Protein AF-A0A534JK16-F1 (afdb_monomer)

Solvent-accessible surface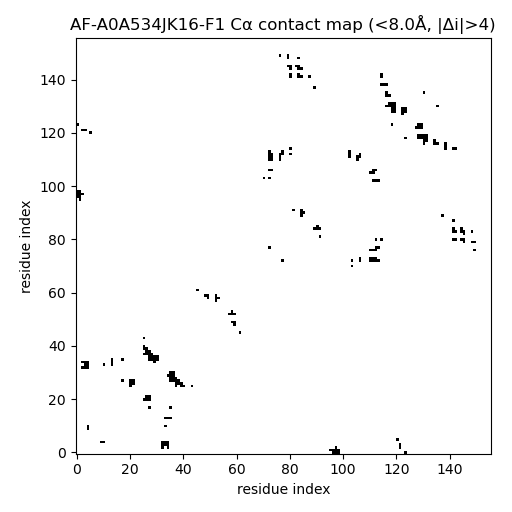 area (backbone atoms only — not comparable to full-atom values): 9661 Å² total; per-residue (Å²): 92,66,66,66,53,85,45,72,65,51,45,49,49,41,52,52,52,51,47,56,40,41,76,73,70,46,62,69,48,69,50,100,51,53,45,78,42,73,61,63,54,72,59,49,55,49,53,53,50,42,59,56,30,55,79,72,78,46,89,77,86,84,79,8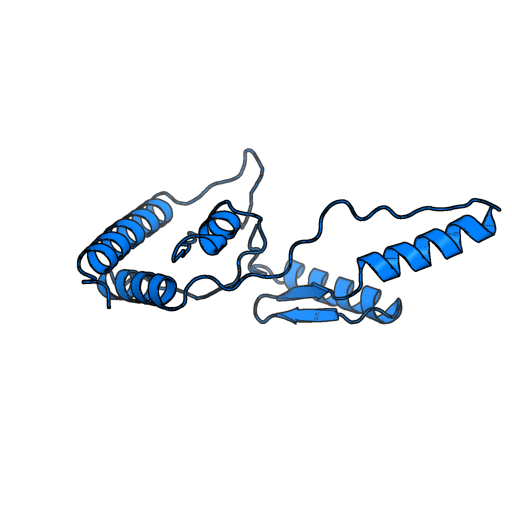9,85,80,85,80,80,92,74,88,61,32,68,63,49,46,44,42,44,52,49,25,26,52,78,71,70,49,90,84,81,91,78,81,76,69,41,93,54,70,59,64,64,45,47,77,80,41,92,25,63,86,87,84,62,71,40,54,93,68,43,66,101,46,96,77,43,42,58,52,68,69,45,52,51,49,46,52,51,27,50,53,45,19,49,55,56,59,63,69,51,74,82,129

Foldseek 3Di:
DDDQCPDPVLLVVLVVVQVVCVVLVFDWDADPSSDIDGDCVLVSVVVVVQVVQVVVVHDDDDDPPDDDDFDDAAVVLVVLLVVLCVVVVHDDDDDGDPDDDCQRVVSVPDRGDDDDFDWDVNDDPDPNTDGDPVRVVSSVSSVVSSVVVVVVDPDD

Nearest PDB structures (foldseek):
  8apz-assembly1_B  TM=7.480E-01  e=3.534E-04  Sinorhizobium meliloti
  8c46-assembly1_B  TM=7.538E-01  e=5.849E-04  Agrobacterium tumefaciens
  4pxe-assembly1_B  TM=7.302E-01  e=4.547E-04  Arabidopsis thaliana
  4pxc-assembly1_B  TM=7.324E-01  e=4.842E-04  Arabidopsis thaliana
  5thw-assembly2_D  TM=6.994E-01  e=7.524E-04  Burkholderia multivorans ATCC 17616

Radius of gyration: 20.27 Å; Cα contacts (8 Å, |Δi|>4): 135; chains: 1; bounding box: 48×37×53 Å

Secondary structure (DSSP, 8-state):
------SHHHHHHHHHHHHHHHHTT--EEE-TTSPEEESSHHHHHHHHHHHHHHTTT--------------PPPHHHHHHHHHHHHHTT---------S--HHHHHTTTS-------PBGGG--SSTT--B-HHHHHHHHHHHHHHHHHHHS----

Sequence (156 aa):
MTRLSYRAEHAEAARLTAGWMREAGAEVGVDRWGNLLLDGLCAEIGRAASAAAGRYGLEVEHHPWWSEPPLPLDPRVRGEVAEAARDLGWPMVTMPSWAGHDAKVLAGVAPTGMIFVPSVKGISHSPLEQTAWEDAARGAQVLCRALERLDAWKGG

Mean predicted aligned error: 7.03 Å

Structure (mmCIF, N/CA/C/O backbone):
data_AF-A0A534JK16-F1
#
_entry.id   AF-A0A534JK16-F1
#
loop_
_atom_site.group_PDB
_atom_site.id
_atom_site.type_symbol
_atom_site.label_atom_id
_atom_site.label_alt_id
_atom_site.label_comp_id
_atom_site.label_asym_id
_atom_site.label_entity_id
_atom_site.label_seq_id
_atom_site.pdbx_PDB_ins_code
_atom_site.Cartn_x
_atom_site.Cartn_y
_atom_site.Cartn_z
_atom_site.occupancy
_atom_site.B_iso_or_equiv
_ato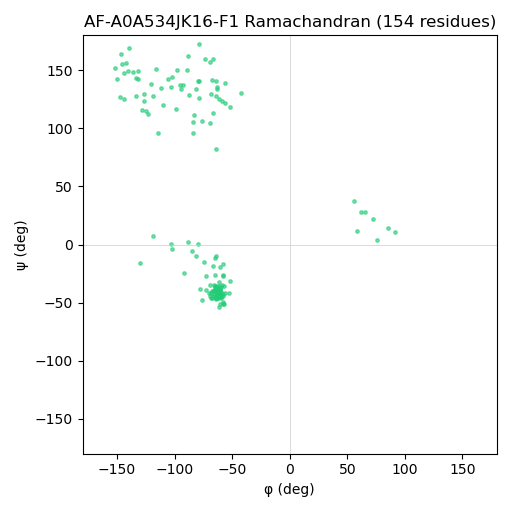m_site.auth_seq_id
_atom_site.auth_comp_id
_atom_site.auth_asym_id
_atom_site.auth_atom_id
_atom_site.pdbx_PDB_model_num
ATOM 1 N N . MET A 1 1 ? 6.316 0.177 -1.941 1.00 43.59 1 MET A N 1
ATOM 2 C CA . MET A 1 1 ? 6.416 1.501 -1.316 1.00 43.59 1 MET A CA 1
ATOM 3 C C . MET A 1 1 ? 5.327 2.361 -1.923 1.00 43.59 1 MET A C 1
ATOM 5 O O . MET A 1 1 ? 5.376 2.621 -3.117 1.00 43.59 1 MET A O 1
ATOM 9 N N . THR A 1 2 ? 4.315 2.742 -1.152 1.00 50.66 2 THR A N 1
ATOM 10 C CA . THR A 1 2 ? 3.245 3.615 -1.646 1.00 50.66 2 THR A CA 1
ATOM 11 C C . THR A 1 2 ? 3.722 5.058 -1.527 1.00 50.66 2 THR A C 1
ATOM 13 O O . THR A 1 2 ? 3.682 5.644 -0.448 1.00 50.66 2 THR A O 1
ATOM 16 N N . ARG A 1 3 ? 4.268 5.624 -2.609 1.00 54.56 3 ARG A N 1
ATOM 17 C CA . ARG A 1 3 ? 4.695 7.027 -2.615 1.00 54.56 3 ARG A CA 1
ATOM 18 C C . ARG A 1 3 ? 3.494 7.907 -2.922 1.00 54.56 3 ARG A C 1
ATOM 20 O O . ARG A 1 3 ? 3.060 8.015 -4.059 1.00 54.56 3 ARG A O 1
ATOM 27 N N . LEU A 1 4 ? 2.979 8.583 -1.904 1.00 54.41 4 LEU A N 1
ATOM 28 C CA . LEU A 1 4 ? 2.275 9.836 -2.142 1.00 54.41 4 LEU A CA 1
ATOM 29 C C . LEU A 1 4 ? 3.301 10.816 -2.720 1.00 54.41 4 LEU A C 1
ATOM 31 O O . LEU A 1 4 ? 4.377 10.988 -2.136 1.00 54.41 4 LEU A O 1
ATOM 35 N N . SER A 1 5 ? 3.000 11.447 -3.854 1.00 51.41 5 SER A N 1
ATOM 36 C CA . SER A 1 5 ? 3.794 12.569 -4.365 1.00 51.41 5 SER A CA 1
ATOM 37 C C . SER A 1 5 ? 3.701 13.742 -3.382 1.00 51.41 5 SER A C 1
ATOM 39 O O . SER A 1 5 ? 2.877 14.633 -3.527 1.00 51.41 5 SER A O 1
ATOM 41 N N . TYR A 1 6 ? 4.508 13.706 -2.320 1.00 52.72 6 TYR A N 1
ATOM 42 C CA . TYR A 1 6 ? 4.441 14.665 -1.211 1.00 52.72 6 TYR A CA 1
ATOM 43 C C . TYR A 1 6 ? 5.165 15.984 -1.505 1.00 52.72 6 TYR A C 1
ATOM 45 O O . TYR A 1 6 ? 5.082 16.920 -0.713 1.00 52.72 6 TYR A O 1
ATOM 53 N N . ARG A 1 7 ? 5.920 16.051 -2.607 1.00 59.75 7 ARG A N 1
ATOM 54 C CA . ARG A 1 7 ? 6.708 17.220 -2.999 1.00 59.75 7 ARG A CA 1
ATOM 55 C C . ARG A 1 7 ? 6.465 17.577 -4.463 1.00 59.75 7 ARG A C 1
ATOM 57 O O . ARG A 1 7 ? 6.223 16.681 -5.275 1.00 59.75 7 ARG A O 1
ATOM 64 N N . ALA A 1 8 ? 6.558 18.866 -4.788 1.00 71.31 8 ALA A N 1
ATOM 65 C CA . ALA A 1 8 ? 6.363 19.377 -6.145 1.00 71.31 8 ALA A CA 1
ATOM 66 C C . ALA A 1 8 ? 7.327 18.717 -7.144 1.00 71.31 8 ALA A C 1
ATOM 68 O O . ALA A 1 8 ? 6.928 18.374 -8.252 1.00 71.31 8 ALA A O 1
ATOM 69 N N . GLU A 1 9 ? 8.552 18.429 -6.708 1.00 76.19 9 GLU A N 1
ATOM 70 C CA . GLU A 1 9 ? 9.595 17.791 -7.507 1.00 76.19 9 GLU A CA 1
ATOM 71 C C . GLU A 1 9 ? 9.227 16.351 -7.896 1.00 76.19 9 GLU A C 1
ATOM 73 O O . GLU A 1 9 ? 9.538 15.912 -8.998 1.00 76.19 9 GLU A O 1
ATOM 78 N N . HIS A 1 10 ? 8.527 15.604 -7.032 1.00 71.50 10 HIS A N 1
ATOM 79 C CA . HIS A 1 10 ? 8.055 14.256 -7.377 1.00 71.50 10 HIS A CA 1
ATOM 80 C C . HIS A 1 10 ? 6.934 14.307 -8.417 1.00 71.50 10 HIS A C 1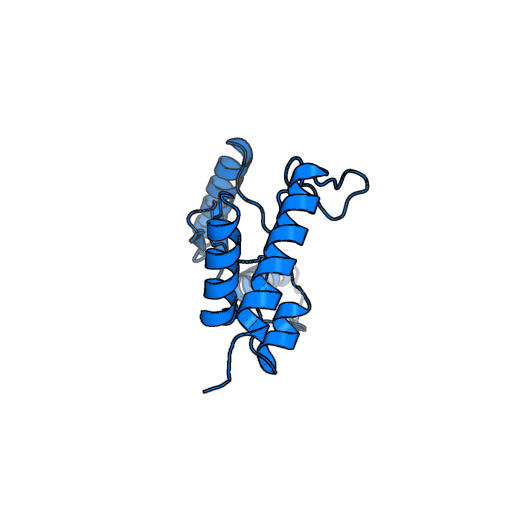
ATOM 82 O O . HIS A 1 10 ? 6.931 13.510 -9.353 1.00 71.50 10 HIS A O 1
ATOM 88 N N . ALA A 1 11 ? 6.005 15.256 -8.272 1.00 74.50 11 ALA A N 1
ATOM 89 C CA . ALA A 1 11 ? 4.936 15.458 -9.242 1.00 74.50 11 ALA A CA 1
ATOM 90 C C . ALA A 1 11 ? 5.493 15.912 -10.603 1.00 74.50 11 ALA A C 1
ATOM 92 O O . ALA A 1 11 ? 5.053 15.430 -11.647 1.00 74.50 11 ALA A O 1
ATOM 93 N N . GLU A 1 12 ? 6.498 16.790 -10.601 1.00 81.56 12 GLU A N 1
ATOM 94 C CA . GLU A 1 12 ? 7.196 17.220 -11.811 1.00 81.56 12 GLU A CA 1
ATOM 95 C C . GLU A 1 12 ? 7.963 16.067 -12.465 1.00 81.56 12 GLU A C 1
ATOM 97 O O . GLU A 1 12 ? 7.814 15.846 -13.667 1.00 81.56 12 GLU A O 1
ATOM 102 N N . ALA A 1 13 ? 8.705 15.277 -11.685 1.00 81.94 13 ALA A N 1
ATOM 103 C CA . ALA A 1 13 ? 9.406 14.099 -12.186 1.00 81.94 13 ALA A CA 1
ATOM 104 C C . ALA A 1 13 ? 8.438 13.077 -12.802 1.00 81.94 13 ALA A C 1
ATOM 106 O O . ALA A 1 13 ? 8.693 12.578 -13.900 1.00 81.94 13 ALA A O 1
ATOM 107 N N . ALA A 1 14 ? 7.302 12.803 -12.150 1.00 81.62 14 ALA A N 1
ATOM 108 C CA . ALA A 1 14 ? 6.260 11.935 -12.699 1.00 81.62 14 ALA A CA 1
ATOM 109 C C . ALA A 1 14 ? 5.689 12.500 -14.012 1.00 81.62 14 ALA A C 1
ATOM 111 O O . ALA A 1 14 ? 5.540 11.761 -14.985 1.00 81.62 14 ALA A O 1
ATOM 112 N N . ARG A 1 15 ? 5.443 13.817 -14.086 1.00 84.12 15 ARG A N 1
ATOM 113 C CA . ARG A 1 15 ? 4.954 14.487 -15.302 1.00 84.12 15 ARG A CA 1
ATOM 114 C C . ARG A 1 15 ? 5.951 14.391 -16.459 1.00 84.12 15 ARG A C 1
ATOM 116 O O . ARG A 1 15 ? 5.538 14.085 -17.575 1.00 84.12 15 ARG A O 1
ATOM 123 N N . LEU A 1 16 ? 7.235 14.648 -16.202 1.00 88.00 16 LEU A N 1
ATOM 124 C CA . LEU A 1 16 ? 8.304 14.553 -17.202 1.00 88.00 16 LEU A CA 1
ATOM 125 C C . LEU A 1 16 ? 8.470 13.113 -17.693 1.00 88.00 16 LEU A C 1
ATOM 127 O O . LEU A 1 16 ? 8.460 12.874 -18.896 1.00 88.00 16 LEU A O 1
ATOM 131 N N . THR A 1 17 ? 8.519 12.153 -16.767 1.00 84.75 17 THR A N 1
ATOM 132 C CA . THR A 1 17 ? 8.642 10.724 -17.087 1.00 84.75 17 THR A CA 1
ATOM 133 C C . THR A 1 17 ? 7.469 10.244 -17.943 1.00 84.75 17 THR A C 1
ATOM 135 O O . THR A 1 17 ? 7.684 9.607 -18.970 1.00 84.75 17 THR A O 1
ATOM 138 N N . ALA A 1 18 ? 6.233 10.610 -17.584 1.00 85.06 18 ALA A N 1
ATOM 139 C CA . ALA A 1 18 ? 5.057 10.301 -18.395 1.00 85.06 18 ALA A CA 1
ATOM 140 C C . ALA A 1 18 ? 5.122 10.941 -19.793 1.00 85.06 18 ALA A C 1
ATOM 142 O O . ALA A 1 18 ? 4.659 10.342 -20.759 1.00 85.06 18 ALA A O 1
ATOM 143 N N . GLY A 1 19 ? 5.681 12.151 -19.908 1.00 86.44 19 GLY A N 1
ATOM 144 C CA . GLY A 1 19 ? 5.919 12.820 -21.188 1.00 86.44 19 GLY A CA 1
ATOM 145 C C . GLY A 1 19 ? 6.869 12.025 -22.081 1.00 86.44 19 GLY A C 1
ATOM 146 O O . GLY A 1 19 ? 6.489 11.656 -23.187 1.00 86.44 19 GLY A O 1
ATOM 147 N N . TRP A 1 20 ? 8.051 11.677 -21.568 1.00 84.00 20 TRP A N 1
ATOM 148 C CA . TRP A 1 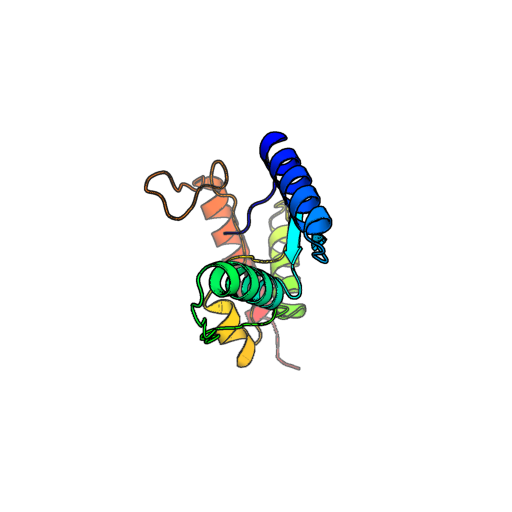20 ? 9.045 10.892 -22.311 1.00 84.00 20 TRP A CA 1
ATOM 149 C C . TRP A 1 20 ? 8.526 9.515 -22.725 1.00 84.00 20 TRP A C 1
ATOM 151 O O . TRP A 1 20 ? 8.785 9.059 -23.834 1.00 84.00 20 TRP A O 1
ATOM 161 N N . MET A 1 21 ? 7.761 8.856 -21.854 1.00 82.19 21 MET A N 1
ATOM 162 C CA . MET A 1 21 ? 7.143 7.570 -22.175 1.00 82.19 21 MET A CA 1
ATOM 163 C C . MET A 1 21 ? 6.124 7.707 -23.317 1.00 82.19 21 MET A C 1
ATOM 165 O O . MET A 1 21 ? 6.162 6.925 -24.262 1.00 82.19 21 MET A O 1
ATOM 169 N N . ARG A 1 22 ? 5.269 8.738 -23.297 1.00 84.88 22 ARG A N 1
ATOM 170 C CA . ARG A 1 22 ? 4.323 9.002 -24.397 1.00 84.88 22 ARG A CA 1
ATOM 171 C C . ARG A 1 22 ? 5.029 9.355 -25.704 1.00 84.88 22 ARG A C 1
ATOM 173 O O . ARG A 1 22 ? 4.599 8.899 -26.757 1.00 84.88 22 ARG A O 1
ATOM 180 N N . GLU A 1 23 ? 6.120 10.119 -25.650 1.00 82.25 23 GLU A N 1
ATOM 181 C CA . GLU A 1 23 ? 6.969 10.399 -26.821 1.00 82.25 23 GLU A CA 1
ATOM 182 C C . GLU A 1 23 ? 7.577 9.117 -27.410 1.00 82.25 23 GLU A C 1
ATOM 184 O O . GLU A 1 23 ? 7.731 9.009 -28.626 1.00 82.25 23 GLU A O 1
ATOM 189 N N . ALA A 1 24 ? 7.856 8.117 -26.569 1.00 75.81 24 ALA A N 1
ATOM 190 C CA . ALA A 1 24 ? 8.303 6.789 -26.986 1.00 75.81 24 ALA A CA 1
ATOM 191 C C . ALA A 1 24 ? 7.165 5.868 -27.482 1.00 75.81 24 ALA A C 1
ATOM 193 O O . ALA A 1 24 ? 7.431 4.731 -27.874 1.00 75.81 24 ALA A O 1
ATOM 194 N N . GLY A 1 25 ? 5.916 6.350 -27.503 1.00 75.94 25 GLY A N 1
ATOM 195 C CA . GLY A 1 25 ? 4.740 5.605 -27.958 1.00 75.94 25 GLY A CA 1
ATOM 196 C C . GLY A 1 25 ? 4.003 4.831 -26.864 1.00 75.94 25 GLY A C 1
ATOM 197 O O . GLY A 1 25 ? 3.118 4.047 -27.201 1.00 75.94 25 GLY A O 1
ATOM 198 N N . ALA A 1 26 ? 4.341 5.058 -25.590 1.00 78.12 26 ALA A N 1
ATOM 199 C CA . ALA A 1 26 ? 3.737 4.361 -24.462 1.00 78.12 26 ALA A CA 1
ATOM 200 C C . ALA A 1 26 ? 2.363 4.889 -24.066 1.00 78.12 26 ALA A C 1
ATOM 202 O O . ALA A 1 26 ? 2.137 6.102 -23.979 1.00 78.12 26 ALA A O 1
ATOM 203 N N . GLU A 1 27 ? 1.469 3.966 -23.714 1.00 82.81 27 GLU A N 1
ATOM 204 C CA . GLU A 1 27 ? 0.215 4.298 -23.052 1.00 82.81 27 GLU A CA 1
ATOM 205 C C . GLU A 1 27 ? 0.454 4.439 -21.542 1.00 82.81 27 GLU A C 1
ATOM 207 O O . GLU A 1 27 ? 0.776 3.481 -20.839 1.00 82.81 27 GLU A O 1
ATOM 212 N N . VAL A 1 28 ? 0.343 5.675 -21.042 1.00 85.38 28 VAL A N 1
ATOM 213 C CA . VAL A 1 28 ? 0.640 6.009 -19.641 1.00 85.38 28 VAL A CA 1
ATOM 214 C C . VAL A 1 28 ? -0.520 6.761 -19.007 1.00 85.38 28 VAL A C 1
ATOM 216 O O . VAL A 1 28 ? -0.814 7.910 -19.372 1.00 85.38 28 VAL A O 1
ATOM 219 N N . GLY A 1 29 ? -1.130 6.137 -18.001 1.00 84.06 29 GLY A N 1
ATOM 220 C CA . GLY A 1 29 ? -2.063 6.770 -17.076 1.00 84.06 29 GLY A CA 1
ATOM 221 C C . GLY A 1 29 ? -1.344 7.385 -15.872 1.00 84.06 29 GLY A C 1
ATOM 2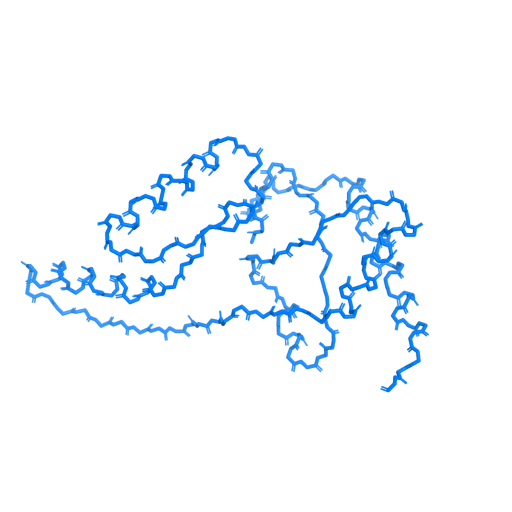22 O O . GLY A 1 29 ? -0.201 7.052 -15.569 1.00 84.06 29 GLY A O 1
ATOM 223 N N . VAL A 1 30 ? -2.014 8.294 -15.164 1.00 81.50 30 VAL A N 1
ATOM 224 C CA . VAL A 1 30 ? -1.535 8.826 -13.879 1.00 81.50 30 VAL A CA 1
ATOM 225 C C . VAL A 1 30 ? -2.698 8.812 -12.898 1.00 81.50 30 VAL A C 1
ATOM 227 O O . VAL A 1 30 ? -3.775 9.314 -13.220 1.00 81.50 30 VAL A O 1
ATOM 230 N N . ASP A 1 31 ? -2.508 8.221 -11.721 1.00 80.06 31 ASP A N 1
ATOM 231 C CA . ASP A 1 31 ? -3.542 8.216 -10.687 1.00 80.06 31 ASP A CA 1
ATOM 232 C C . ASP A 1 31 ? -3.606 9.550 -9.916 1.00 80.06 31 ASP A C 1
ATOM 234 O O . ASP A 1 31 ? -2.752 10.430 -10.048 1.00 80.06 31 ASP A O 1
ATOM 238 N N . ARG A 1 32 ? -4.621 9.711 -9.057 1.00 80.06 32 ARG A N 1
ATOM 239 C CA . ARG A 1 32 ? -4.813 10.939 -8.259 1.00 80.06 32 ARG A CA 1
ATOM 240 C C . ARG A 1 32 ? -3.693 11.230 -7.248 1.00 80.06 32 ARG A C 1
ATOM 242 O O . ARG A 1 32 ? -3.699 12.293 -6.636 1.00 80.06 32 ARG A O 1
ATOM 249 N N . TRP A 1 33 ? -2.775 10.290 -7.030 1.00 74.75 33 TRP A N 1
ATOM 250 C CA . TRP A 1 33 ? -1.620 10.429 -6.141 1.00 74.75 33 TRP A CA 1
ATOM 251 C C . TRP A 1 33 ? -0.314 10.684 -6.907 1.00 74.75 33 TRP A C 1
ATOM 253 O O . TRP A 1 33 ? 0.743 10.845 -6.285 1.00 74.75 33 TRP A O 1
ATOM 263 N N . GLY A 1 34 ? -0.389 10.762 -8.239 1.00 75.06 34 GLY A N 1
ATOM 264 C CA . GLY A 1 34 ? 0.740 11.018 -9.124 1.00 75.06 34 GLY A CA 1
ATOM 265 C C . GLY A 1 34 ? 1.533 9.768 -9.501 1.00 75.06 34 GLY A C 1
ATOM 266 O O . GLY A 1 34 ? 2.641 9.907 -10.014 1.00 75.06 34 GLY A O 1
ATOM 267 N N . ASN A 1 35 ? 1.012 8.561 -9.256 1.00 77.69 35 ASN A N 1
ATOM 268 C CA . ASN A 1 35 ? 1.684 7.337 -9.692 1.00 77.69 35 ASN A CA 1
ATOM 269 C C . ASN A 1 35 ? 1.413 7.076 -11.172 1.00 77.69 35 ASN A C 1
ATOM 271 O O . ASN A 1 35 ? 0.289 7.258 -11.643 1.00 77.69 35 ASN A O 1
ATOM 275 N N . LEU A 1 36 ? 2.441 6.613 -11.882 1.00 81.50 36 LEU A N 1
ATOM 276 C CA . LEU A 1 36 ? 2.340 6.222 -13.283 1.00 81.50 36 LEU A CA 1
ATOM 277 C C . LEU A 1 36 ? 1.702 4.836 -13.396 1.00 81.50 36 LEU A C 1
ATOM 279 O O . LEU A 1 36 ? 2.169 3.875 -12.788 1.00 81.50 36 LEU A O 1
ATOM 283 N N . LEU A 1 37 ? 0.643 4.751 -14.191 1.00 79.56 37 LEU A N 1
ATOM 284 C CA . LEU A 1 37 ? -0.033 3.519 -14.576 1.00 79.56 37 LEU A CA 1
ATOM 285 C C . LEU A 1 37 ? 0.479 3.144 -15.961 1.00 79.56 37 LEU A C 1
ATOM 287 O O . LEU A 1 37 ? 0.320 3.916 -16.906 1.00 79.56 37 LEU A O 1
ATOM 291 N N . LEU A 1 38 ? 1.138 1.997 -16.052 1.00 78.25 38 LEU A N 1
ATOM 292 C CA . LEU A 1 38 ? 1.849 1.557 -17.243 1.00 78.25 38 LEU A CA 1
ATOM 293 C C . LEU A 1 38 ? 1.295 0.210 -17.678 1.00 78.25 38 LEU A C 1
ATOM 295 O O . LEU A 1 38 ? 1.535 -0.791 -17.005 1.00 78.25 38 LEU A O 1
ATOM 299 N N . ASP A 1 39 ? 0.622 0.198 -18.822 1.00 74.62 39 ASP A N 1
ATOM 300 C CA . ASP A 1 39 ? 0.231 -1.031 -19.499 1.00 74.62 39 ASP A CA 1
ATOM 301 C C . ASP A 1 39 ? 1.170 -1.264 -20.684 1.00 74.62 39 ASP A C 1
ATOM 303 O O . ASP A 1 39 ? 1.536 -0.349 -21.415 1.00 74.62 39 ASP A O 1
ATOM 307 N N . GLY A 1 40 ? 1.631 -2.503 -20.854 1.00 74.94 40 GLY A N 1
ATOM 308 C CA . GLY A 1 40 ? 2.470 -2.865 -21.999 1.00 74.94 40 GLY A CA 1
ATOM 309 C C . GLY A 1 40 ? 3.935 -2.407 -21.945 1.00 74.94 40 GLY A C 1
ATOM 310 O O . GLY A 1 40 ? 4.674 -2.721 -22.879 1.00 74.94 40 GLY A O 1
ATOM 311 N N . LEU A 1 41 ? 4.409 -1.781 -20.855 1.00 78.62 41 LEU A N 1
ATOM 312 C CA . LEU A 1 41 ? 5.812 -1.344 -20.715 1.00 78.62 41 LEU A CA 1
ATOM 313 C C . LEU A 1 41 ? 6.819 -2.479 -20.975 1.00 78.62 41 LEU A C 1
ATOM 315 O O . LEU A 1 41 ? 7.824 -2.278 -21.652 1.00 78.62 41 LEU A O 1
ATOM 319 N N . CYS A 1 42 ? 6.558 -3.695 -20.485 1.00 81.12 42 CYS A N 1
ATOM 320 C CA . CYS A 1 42 ? 7.436 -4.839 -20.755 1.00 81.12 42 CYS A CA 1
ATOM 321 C C . CYS A 1 42 ? 7.540 -5.149 -22.256 1.00 81.12 42 CYS A C 1
ATOM 323 O O . CYS A 1 42 ? 8.624 -5.464 -22.745 1.00 81.12 42 CYS A O 1
ATOM 325 N N . ALA A 1 43 ? 6.433 -5.030 -22.995 1.00 80.62 43 ALA A N 1
ATOM 326 C CA . ALA A 1 43 ? 6.424 -5.236 -24.438 1.00 80.62 43 ALA A CA 1
ATOM 327 C C . ALA A 1 43 ? 7.183 -4.117 -25.169 1.00 80.62 43 ALA A C 1
ATOM 329 O O . ALA A 1 43 ? 7.861 -4.380 -26.158 1.00 80.62 43 ALA A O 1
ATOM 330 N N . GLU A 1 44 ? 7.116 -2.881 -24.676 1.00 80.12 44 GLU A N 1
ATOM 331 C CA . GLU A 1 44 ? 7.881 -1.751 -25.217 1.00 80.12 44 GLU A CA 1
ATOM 332 C C . GLU A 1 44 ? 9.373 -1.875 -24.983 1.00 80.12 44 GLU A C 1
ATOM 334 O O . GLU A 1 44 ? 10.145 -1.717 -25.926 1.00 80.12 44 GLU A O 1
ATOM 339 N N . ILE A 1 45 ? 9.774 -2.230 -23.763 1.00 84.00 45 ILE A N 1
ATOM 340 C CA . ILE A 1 45 ? 11.164 -2.557 -23.446 1.00 84.00 45 ILE A CA 1
ATOM 341 C C . ILE A 1 45 ? 11.642 -3.683 -24.368 1.00 84.00 45 ILE A C 1
ATOM 343 O O . ILE A 1 45 ? 12.737 -3.594 -24.920 1.00 84.00 45 ILE A O 1
ATOM 347 N N . GLY A 1 46 ? 10.798 -4.694 -24.604 1.00 86.62 46 GLY A N 1
ATOM 348 C CA . GLY A 1 46 ? 11.065 -5.774 -25.553 1.00 86.62 46 GLY A CA 1
ATOM 349 C C . GLY A 1 46 ? 11.338 -5.298 -26.976 1.00 86.62 46 GLY A C 1
ATOM 350 O O . GLY A 1 46 ? 12.360 -5.640 -27.579 1.00 86.62 46 GLY A O 1
ATOM 351 N N . ARG A 1 47 ? 10.451 -4.452 -27.507 1.00 85.94 47 ARG A N 1
ATOM 352 C CA . ARG A 1 47 ? 10.601 -3.864 -28.845 1.00 85.94 47 ARG A CA 1
ATOM 353 C C . ARG A 1 47 ? 11.848 -2.989 -28.945 1.00 85.94 47 ARG A C 1
ATOM 355 O O . ARG A 1 47 ? 12.599 -3.115 -29.911 1.00 85.94 47 ARG A O 1
ATOM 362 N N . ALA A 1 48 ? 12.087 -2.131 -27.955 1.00 86.00 48 ALA A N 1
ATOM 363 C CA . ALA A 1 48 ? 13.232 -1.227 -27.929 1.00 86.00 48 ALA A CA 1
ATOM 364 C C . ALA A 1 48 ? 14.564 -1.991 -27.857 1.00 86.00 48 ALA A C 1
ATOM 366 O O . ALA A 1 48 ? 15.489 -1.681 -28.610 1.00 86.00 48 ALA A O 1
ATOM 367 N N . ALA A 1 49 ? 14.647 -3.021 -27.009 1.00 89.88 49 ALA A N 1
ATOM 368 C CA . ALA A 1 49 ? 15.824 -3.877 -26.892 1.00 89.88 49 ALA A CA 1
ATOM 369 C C . ALA A 1 49 ? 16.111 -4.623 -28.204 1.00 89.88 49 ALA A C 1
ATOM 371 O O . ALA A 1 49 ? 17.240 -4.588 -28.694 1.00 89.88 49 ALA A O 1
ATOM 372 N N . SER A 1 50 ? 15.081 -5.209 -28.822 1.00 91.06 50 SER A N 1
ATOM 373 C CA . SER A 1 50 ? 15.201 -5.907 -30.111 1.00 91.06 50 SER A CA 1
ATOM 374 C C . SER A 1 50 ? 15.681 -4.972 -31.229 1.00 91.06 50 SER A C 1
ATOM 376 O O . SER A 1 50 ? 16.588 -5.308 -31.990 1.00 91.06 50 SER A O 1
ATOM 378 N N . ALA A 1 51 ? 15.126 -3.757 -31.304 1.00 89.19 51 ALA A N 1
ATOM 379 C CA . ALA A 1 51 ? 15.526 -2.760 -32.295 1.00 89.19 51 ALA A CA 1
ATOM 380 C C . ALA A 1 51 ? 16.976 -2.280 -32.103 1.00 89.19 51 ALA A C 1
ATOM 382 O O . ALA A 1 51 ? 17.680 -2.032 -33.083 1.00 89.19 51 ALA A O 1
ATOM 383 N N . ALA A 1 52 ? 17.435 -2.148 -30.855 1.00 91.62 52 ALA A N 1
ATOM 384 C CA . ALA A 1 52 ? 18.818 -1.795 -30.549 1.00 91.62 52 ALA A CA 1
ATOM 385 C C . ALA A 1 52 ? 19.789 -2.931 -30.911 1.00 91.62 52 ALA A C 1
ATOM 387 O O . ALA A 1 52 ? 20.813 -2.672 -31.540 1.00 91.62 52 ALA A O 1
ATOM 388 N N . ALA A 1 53 ? 19.450 -4.177 -30.575 1.00 94.31 53 ALA A N 1
ATOM 389 C CA . ALA A 1 53 ? 20.265 -5.356 -30.860 1.00 94.31 53 ALA A CA 1
ATOM 390 C C . ALA A 1 53 ? 20.451 -5.606 -32.364 1.00 94.31 53 ALA A C 1
ATOM 392 O O . ALA A 1 53 ? 21.566 -5.886 -32.812 1.00 94.31 53 ALA A O 1
ATOM 393 N N . GLY A 1 54 ? 19.399 -5.380 -33.160 1.00 93.69 54 GLY A N 1
ATOM 394 C CA . GLY A 1 54 ? 19.457 -5.490 -34.619 1.00 93.69 54 GLY A CA 1
ATOM 395 C C . GLY A 1 54 ? 20.502 -4.576 -35.273 1.00 93.69 54 GLY A C 1
ATOM 396 O O . GLY A 1 54 ? 21.068 -4.937 -36.301 1.00 93.69 54 GLY A O 1
ATOM 397 N N . ARG A 1 55 ? 20.848 -3.435 -34.655 1.00 94.88 55 ARG A N 1
ATOM 398 C CA . ARG A 1 55 ? 21.914 -2.533 -35.148 1.00 94.88 55 ARG A CA 1
ATOM 399 C C . ARG A 1 55 ? 23.313 -3.151 -35.068 1.00 94.88 55 ARG A C 1
ATOM 401 O O . ARG A 1 55 ? 24.220 -2.671 -35.740 1.00 94.88 55 ARG A O 1
ATOM 408 N N . TYR A 1 56 ? 23.478 -4.190 -34.254 1.00 95.94 56 TYR A N 1
ATOM 409 C CA . TYR A 1 56 ? 24.747 -4.869 -34.001 1.00 95.94 56 TYR A CA 1
ATOM 410 C C . TYR A 1 56 ? 24.726 -6.346 -34.422 1.00 95.94 56 TYR A C 1
ATOM 412 O O . TYR A 1 56 ? 25.679 -7.065 -34.138 1.00 95.94 56 TYR A O 1
ATOM 420 N N . GLY A 1 57 ? 23.656 -6.807 -35.084 1.00 95.88 57 GLY A N 1
ATOM 421 C CA . GLY A 1 57 ? 23.499 -8.214 -35.468 1.00 95.88 57 GLY A CA 1
ATOM 422 C C . GLY A 1 57 ? 23.357 -9.164 -34.274 1.00 95.88 57 GLY A C 1
ATOM 423 O O . GLY A 1 57 ? 23.764 -10.317 -34.366 1.00 95.88 57 GLY A O 1
ATOM 424 N N . LEU A 1 58 ? 22.830 -8.672 -33.150 1.00 97.06 58 LEU A N 1
ATOM 425 C CA . LEU A 1 58 ? 22.583 -9.462 -31.946 1.00 97.06 58 LEU A CA 1
ATOM 426 C C . LEU A 1 58 ? 21.118 -9.904 -31.880 1.00 97.06 58 LEU A C 1
ATOM 428 O O . LEU A 1 58 ? 20.224 -9.186 -32.331 1.00 97.06 58 LEU A O 1
ATOM 432 N N . GLU A 1 59 ? 20.878 -11.051 -31.249 1.00 93.00 59 GLU A N 1
ATOM 433 C CA . GLU A 1 59 ? 19.542 -11.541 -30.906 1.00 93.00 59 GLU A CA 1
ATOM 434 C C . GLU A 1 59 ? 19.254 -11.299 -29.421 1.00 93.00 59 GLU A C 1
ATOM 436 O O . GLU A 1 59 ? 20.146 -11.394 -28.575 1.00 93.00 59 GLU A O 1
ATOM 441 N N . VAL A 1 60 ? 18.001 -10.972 -29.102 1.00 92.56 60 VAL A N 1
ATOM 442 C CA . VAL A 1 60 ? 17.534 -10.767 -27.727 1.00 92.56 60 VAL A CA 1
ATOM 443 C C . VAL A 1 60 ? 16.322 -11.647 -27.494 1.00 92.56 60 VAL A C 1
ATOM 445 O O . VAL A 1 60 ? 15.360 -11.609 -28.257 1.00 92.56 60 VAL A O 1
ATOM 448 N N . GLU A 1 61 ? 16.358 -12.402 -26.404 1.00 90.19 61 GLU A N 1
ATOM 449 C CA . GLU A 1 61 ? 15.234 -13.197 -25.935 1.00 90.19 61 GLU A CA 1
ATOM 450 C C . GLU A 1 61 ? 14.711 -12.615 -24.618 1.00 90.19 61 GLU A C 1
ATOM 452 O O . GLU A 1 61 ? 15.481 -12.266 -23.720 1.00 90.19 61 GLU A O 1
ATOM 457 N N . HIS A 1 62 ? 13.390 -12.487 -24.508 1.00 83.50 62 HIS A N 1
ATOM 458 C CA . HIS A 1 62 ? 12.724 -11.949 -23.328 1.00 83.50 62 HIS A CA 1
ATOM 459 C C . HIS A 1 62 ? 11.971 -13.066 -22.614 1.00 83.50 62 HIS A C 1
ATOM 461 O O . HIS A 1 62 ? 11.041 -13.639 -23.173 1.00 83.50 62 HIS A O 1
ATOM 467 N N . HIS A 1 63 ? 12.331 -13.310 -21.354 1.00 85.88 63 HIS A N 1
ATOM 468 C CA . HIS A 1 63 ? 11.693 -14.309 -20.496 1.00 85.88 63 HIS A CA 1
ATOM 469 C C . HIS A 1 63 ? 10.990 -13.620 -19.324 1.00 85.88 63 HIS A C 1
ATOM 471 O O . HIS A 1 63 ? 11.641 -13.302 -18.327 1.00 85.88 63 HIS A O 1
ATOM 477 N N . PRO A 1 64 ? 9.676 -13.344 -19.408 1.00 81.38 64 PRO A N 1
ATOM 478 C CA . PRO A 1 64 ? 8.932 -12.813 -18.274 1.00 81.38 64 PRO A CA 1
ATOM 479 C C . PRO A 1 64 ? 8.871 -13.876 -17.172 1.00 81.38 64 PRO A C 1
ATOM 481 O O . PRO A 1 64 ? 8.248 -14.919 -17.345 1.00 81.38 64 PRO A O 1
ATOM 484 N N . TRP A 1 65 ? 9.525 -13.628 -16.039 1.00 84.56 65 TRP A N 1
ATOM 485 C CA . TRP A 1 65 ? 9.526 -14.570 -14.909 1.00 84.56 65 TRP A CA 1
ATOM 486 C C . TRP A 1 65 ? 8.421 -14.307 -13.895 1.00 84.56 65 TRP A C 1
ATOM 488 O O . TRP A 1 65 ? 8.024 -15.207 -13.161 1.00 84.56 65 TRP A O 1
ATOM 498 N N . TRP A 1 66 ? 7.939 -13.070 -13.831 1.00 81.12 66 TRP A N 1
ATOM 499 C CA . TRP A 1 66 ? 6.987 -12.647 -12.821 1.00 81.12 66 TRP A CA 1
ATOM 500 C C . TRP A 1 66 ? 6.063 -11.583 -13.391 1.00 81.12 66 TRP A C 1
ATOM 502 O O . TRP A 1 66 ? 6.513 -10.571 -13.929 1.00 81.12 66 TRP A O 1
ATOM 512 N N . SER A 1 67 ? 4.764 -11.815 -13.266 1.00 81.19 67 SER A N 1
ATOM 513 C CA . SER A 1 67 ? 3.734 -10.832 -13.558 1.00 81.19 67 SER A CA 1
ATOM 514 C C . SER A 1 67 ? 2.623 -11.038 -12.553 1.00 81.19 67 SER A C 1
ATOM 516 O O . SER A 1 67 ? 2.110 -12.146 -12.409 1.00 81.19 67 SER A O 1
ATOM 518 N N . GLU A 1 68 ? 2.260 -9.974 -11.849 1.00 78.94 68 GLU A N 1
ATOM 519 C CA . GLU A 1 68 ? 1.117 -10.022 -10.960 1.00 78.94 68 GLU A CA 1
ATOM 520 C C . GLU A 1 68 ? 0.155 -8.886 -11.288 1.00 78.94 68 GLU A C 1
ATOM 522 O O . GLU A 1 68 ? 0.543 -7.715 -11.200 1.00 78.94 68 GLU A O 1
ATOM 527 N N . PRO A 1 69 ? -1.115 -9.191 -11.586 1.00 82.44 69 PRO A N 1
ATOM 528 C CA . PRO A 1 69 ? -2.102 -8.149 -11.789 1.00 82.44 69 PRO A CA 1
ATOM 529 C C . PRO A 1 69 ? -2.384 -7.392 -10.477 1.00 82.44 69 PRO A C 1
ATOM 531 O O . PRO A 1 69 ? -2.124 -7.907 -9.375 1.00 82.44 69 PRO A O 1
ATOM 534 N N . PRO A 1 70 ? -2.936 -6.168 -10.564 1.00 83.62 70 PRO A N 1
ATOM 535 C CA . PRO A 1 70 ? -3.522 -5.489 -9.415 1.00 83.62 70 PRO A CA 1
ATOM 536 C C . PRO A 1 70 ? -4.606 -6.358 -8.767 1.00 83.62 70 PRO A C 1
ATOM 538 O O . PRO A 1 70 ? -5.412 -6.972 -9.463 1.00 83.62 70 PRO A O 1
ATOM 541 N N . LEU A 1 71 ? -4.646 -6.384 -7.433 1.00 87.56 71 LEU A N 1
ATOM 542 C CA . LEU A 1 71 ? -5.629 -7.156 -6.675 1.00 87.56 71 LEU A CA 1
ATOM 543 C C . LEU A 1 71 ? -6.377 -6.233 -5.702 1.00 87.56 71 LEU A C 1
ATOM 545 O O . LEU A 1 71 ? -5.749 -5.693 -4.784 1.00 87.56 71 LEU A O 1
ATOM 549 N N . PRO A 1 72 ? -7.693 -6.018 -5.873 1.00 90.69 72 PRO A N 1
ATOM 550 C CA . PRO A 1 72 ? -8.475 -5.295 -4.883 1.00 90.69 72 PRO A CA 1
ATOM 551 C C . PRO A 1 72 ? -8.602 -6.130 -3.602 1.00 90.69 72 PRO A C 1
ATOM 553 O O . PRO A 1 72 ? -8.987 -7.294 -3.644 1.00 90.69 72 PRO A O 1
ATOM 556 N N . LEU A 1 73 ? -8.299 -5.510 -2.461 1.00 94.81 73 LEU A N 1
ATOM 557 C CA . LEU A 1 73 ? -8.555 -6.089 -1.141 1.00 94.81 73 LEU A CA 1
ATOM 558 C C . LEU A 1 73 ? -10.050 -6.068 -0.796 1.00 94.81 73 LEU A C 1
ATOM 560 O O . LEU A 1 73 ? -10.813 -5.282 -1.370 1.00 94.81 73 LEU A O 1
ATOM 564 N N . ASP A 1 74 ? -10.452 -6.918 0.153 1.00 95.81 74 ASP A N 1
ATOM 565 C CA . ASP A 1 74 ? -11.858 -7.151 0.480 1.00 95.81 74 ASP A CA 1
ATOM 566 C C . ASP A 1 74 ? -12.544 -5.835 0.907 1.00 95.81 74 ASP A C 1
ATOM 568 O O . ASP A 1 74 ? -12.084 -5.157 1.838 1.00 95.81 74 ASP A O 1
ATOM 572 N N . PRO A 1 75 ? -13.638 -5.428 0.233 1.00 94.81 75 PRO A N 1
ATOM 573 C CA . PRO A 1 75 ? -14.278 -4.144 0.487 1.00 94.81 75 PRO A CA 1
ATOM 574 C C . PRO A 1 75 ? -14.888 -4.046 1.888 1.00 94.81 75 PRO A C 1
ATOM 576 O O . PRO A 1 75 ? -14.992 -2.935 2.405 1.00 94.81 75 PRO A O 1
ATOM 579 N N . ARG A 1 76 ? -15.265 -5.170 2.508 1.00 93.00 76 ARG A N 1
ATOM 580 C CA . ARG A 1 76 ? -15.828 -5.212 3.862 1.00 93.00 76 ARG A CA 1
ATOM 581 C C . ARG A 1 76 ? -14.730 -5.019 4.890 1.00 93.00 76 ARG A C 1
ATOM 583 O O . ARG A 1 76 ? -14.860 -4.144 5.734 1.00 93.00 76 ARG A O 1
ATOM 590 N N . VAL A 1 77 ? -13.612 -5.740 4.759 1.00 96.19 77 VAL A N 1
ATOM 591 C CA . VAL A 1 77 ? -12.454 -5.557 5.655 1.00 96.19 77 VAL A CA 1
ATOM 592 C C . VAL A 1 77 ? -11.935 -4.123 5.565 1.00 96.19 77 VAL A C 1
ATOM 594 O O . VAL A 1 77 ? -11.681 -3.481 6.582 1.00 96.19 77 VAL A O 1
ATOM 597 N N . ARG A 1 78 ? -11.854 -3.568 4.350 1.00 95.50 78 ARG A N 1
ATOM 598 C CA . ARG A 1 78 ? -11.513 -2.154 4.148 1.00 95.50 78 ARG A CA 1
ATOM 599 C C . ARG A 1 78 ? -12.538 -1.207 4.783 1.00 95.50 78 ARG A C 1
ATOM 601 O O . ARG A 1 78 ? -12.146 -0.164 5.298 1.00 95.50 78 ARG A O 1
ATOM 608 N N . GLY A 1 79 ? -13.821 -1.561 4.735 1.00 95.56 79 GLY A N 1
ATOM 609 C CA . GLY A 1 79 ? -14.900 -0.847 5.411 1.00 95.56 79 GLY A CA 1
ATOM 610 C C . GLY A 1 79 ? -14.710 -0.826 6.926 1.00 95.56 79 GLY A C 1
ATOM 611 O O . GLY A 1 79 ? -14.682 0.250 7.507 1.00 95.56 79 GLY A O 1
ATOM 612 N N . GLU A 1 80 ? -14.472 -1.975 7.558 1.00 96.44 80 GLU A N 1
ATOM 613 C CA . GLU A 1 80 ? -14.283 -2.046 9.013 1.00 96.44 80 GLU A CA 1
ATOM 614 C C . GLU A 1 80 ? -13.027 -1.316 9.489 1.00 96.44 80 GLU A C 1
ATOM 616 O O . GLU A 1 80 ? -13.055 -0.654 10.524 1.00 96.44 80 GLU A O 1
ATOM 621 N N . VAL A 1 81 ? -11.944 -1.347 8.708 1.00 97.38 81 VAL A N 1
ATOM 622 C CA . VAL A 1 81 ? -10.769 -0.499 8.961 1.00 97.38 81 VAL A CA 1
ATOM 623 C C . VAL A 1 81 ? -11.140 0.986 8.915 1.00 97.38 81 VAL A C 1
ATOM 625 O O . VAL A 1 81 ? -10.672 1.770 9.743 1.00 97.38 81 VAL A O 1
ATOM 628 N N . ALA A 1 82 ? -11.983 1.383 7.958 1.00 96.81 82 ALA A N 1
ATOM 629 C CA . ALA A 1 82 ? -12.401 2.769 7.812 1.00 96.81 82 ALA A CA 1
ATOM 630 C C . ALA A 1 82 ? -13.292 3.243 8.968 1.00 96.81 82 ALA A C 1
ATOM 632 O O . ALA A 1 82 ? -13.133 4.356 9.471 1.00 96.81 82 ALA A O 1
ATOM 633 N N . GLU A 1 83 ? -14.214 2.388 9.402 1.00 97.06 83 GLU A N 1
ATOM 634 C CA . GLU A 1 83 ? -15.056 2.639 10.568 1.00 97.06 83 GLU A CA 1
ATOM 635 C C . GLU A 1 83 ? -14.22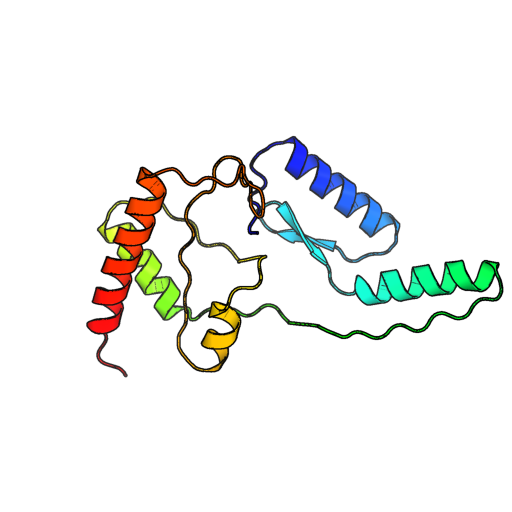6 2.682 11.856 1.00 97.06 83 GLU A C 1
ATOM 637 O O . GLU A 1 83 ? -14.376 3.614 12.637 1.00 97.06 83 GLU A O 1
ATOM 642 N N . ALA A 1 84 ? -13.268 1.769 12.037 1.00 97.69 84 ALA A N 1
ATOM 643 C CA . ALA A 1 84 ? -12.366 1.770 13.190 1.00 97.69 84 ALA A CA 1
ATOM 644 C C . ALA A 1 84 ? -11.562 3.076 13.313 1.00 97.69 84 ALA A C 1
ATOM 646 O O . ALA A 1 84 ? -11.428 3.628 14.406 1.00 97.69 84 ALA A O 1
ATOM 647 N N . ALA A 1 85 ? -11.046 3.603 12.199 1.00 97.56 85 ALA A N 1
ATOM 648 C CA . ALA A 1 85 ? -10.369 4.898 12.194 1.00 97.56 85 ALA A CA 1
ATOM 649 C C . ALA A 1 85 ? -11.321 6.050 12.555 1.00 97.56 85 ALA A C 1
ATOM 651 O O . ALA A 1 85 ? -10.934 6.956 13.296 1.00 97.56 85 ALA A O 1
ATOM 652 N N . ARG A 1 86 ? -12.573 5.994 12.080 1.00 97.12 86 ARG A N 1
ATOM 653 C CA . ARG A 1 86 ? -13.606 6.989 12.393 1.00 97.12 86 ARG A CA 1
ATOM 654 C C . ARG A 1 86 ? -14.001 6.971 13.867 1.00 97.12 86 ARG A C 1
ATOM 656 O O . ARG A 1 86 ? -14.070 8.041 14.464 1.00 97.12 86 ARG A O 1
ATOM 663 N N . ASP A 1 87 ? -14.197 5.791 14.451 1.00 97.31 87 ASP A N 1
ATOM 664 C CA . ASP A 1 87 ? -14.535 5.610 15.870 1.00 97.31 87 ASP A CA 1
ATOM 665 C C . ASP A 1 87 ? -13.460 6.212 16.787 1.00 97.31 87 ASP A C 1
ATOM 667 O O . ASP A 1 87 ? -13.759 6.770 17.841 1.00 97.31 87 ASP A O 1
ATOM 671 N N . LEU A 1 88 ? -12.196 6.132 16.364 1.00 97.75 88 LEU A N 1
ATOM 672 C CA . LEU A 1 88 ? -11.049 6.697 17.073 1.00 97.75 88 LEU A CA 1
ATOM 673 C C . LEU A 1 88 ? -10.805 8.187 16.767 1.00 97.75 88 LEU A C 1
ATOM 675 O O . LEU A 1 88 ? -9.930 8.797 17.380 1.00 97.75 88 LEU A O 1
ATOM 679 N N . GLY A 1 89 ? -11.550 8.781 15.829 1.00 97.38 89 GLY A N 1
ATOM 680 C CA . GLY A 1 89 ? -11.397 10.182 15.430 1.00 97.38 89 GLY A CA 1
ATOM 681 C C . GLY A 1 89 ? -10.134 10.476 14.613 1.00 97.38 89 GLY A C 1
ATOM 682 O O . GLY A 1 89 ? -9.689 11.625 14.571 1.00 97.38 89 GLY A O 1
ATOM 683 N N . TRP A 1 90 ? -9.538 9.468 13.966 1.00 95.50 90 TRP A N 1
ATOM 684 C CA . TRP A 1 90 ? -8.320 9.639 13.174 1.00 95.50 90 TRP A CA 1
ATOM 685 C C . TRP A 1 90 ? -8.618 9.917 11.694 1.00 95.50 90 TRP A C 1
ATOM 687 O O . TRP A 1 90 ? -9.473 9.258 11.097 1.00 95.50 90 TRP A O 1
ATOM 697 N N . PRO A 1 91 ? -7.907 10.870 11.059 1.00 91.94 91 PRO A N 1
ATOM 698 C CA . PRO A 1 91 ? -8.053 11.110 9.632 1.00 91.94 91 PRO A CA 1
ATOM 699 C C . PRO A 1 91 ? -7.515 9.917 8.838 1.00 91.94 91 PRO A C 1
ATOM 701 O O . PRO A 1 91 ? -6.474 9.349 9.164 1.00 91.94 91 PRO A O 1
ATOM 704 N N . MET A 1 92 ? -8.202 9.572 7.752 1.00 92.12 92 MET A N 1
ATOM 705 C CA . MET A 1 92 ? -7.803 8.476 6.877 1.00 92.12 92 MET A CA 1
ATOM 706 C C . MET A 1 92 ? -8.057 8.802 5.412 1.00 92.12 92 MET A C 1
ATOM 708 O O . MET A 1 92 ? -8.945 9.579 5.062 1.00 92.12 92 MET A O 1
ATOM 712 N N . VAL A 1 93 ? -7.304 8.133 4.545 1.00 90.81 93 VAL A N 1
ATOM 713 C CA . VAL A 1 93 ? -7.533 8.118 3.103 1.00 90.81 93 VAL A CA 1
ATOM 714 C C . VAL A 1 93 ? -7.444 6.683 2.602 1.00 90.81 93 VAL A C 1
ATOM 716 O O . VAL A 1 93 ? -6.629 5.897 3.074 1.00 90.81 93 VAL A O 1
ATOM 719 N N . THR A 1 94 ? -8.284 6.324 1.633 1.00 90.00 94 THR A N 1
ATOM 720 C CA . THR A 1 94 ? -8.163 5.034 0.937 1.00 90.00 94 THR A CA 1
ATOM 721 C C . THR A 1 94 ? -7.216 5.186 -0.237 1.00 90.00 94 THR A C 1
ATOM 723 O O . THR A 1 94 ? -7.444 6.071 -1.062 1.00 90.00 94 THR A O 1
ATOM 726 N N . MET A 1 95 ? -6.219 4.308 -0.347 1.00 88.31 95 MET A N 1
ATOM 727 C CA . MET A 1 95 ? -5.216 4.328 -1.413 1.00 88.31 95 MET A CA 1
ATOM 728 C C . MET A 1 95 ? -4.760 2.912 -1.816 1.00 88.31 95 MET A C 1
ATOM 730 O O . MET A 1 95 ? -4.887 1.996 -1.001 1.00 88.31 95 MET A O 1
ATOM 734 N N . PRO A 1 96 ? -4.253 2.705 -3.048 1.00 87.5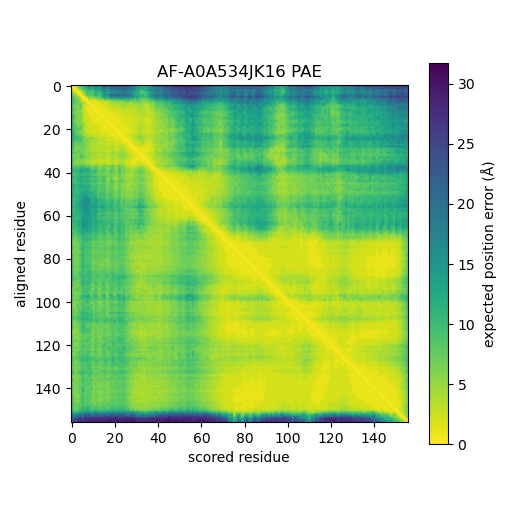0 96 PRO A N 1
ATOM 735 C CA . PRO A 1 96 ? -3.639 1.441 -3.450 1.00 87.50 96 PRO A CA 1
ATOM 736 C C . PRO A 1 96 ? -2.310 1.218 -2.718 1.00 87.50 96 PRO A C 1
ATOM 738 O O . PRO A 1 96 ? -1.662 2.180 -2.304 1.00 87.50 96 PRO A O 1
ATOM 741 N N . SER A 1 97 ? -1.878 -0.043 -2.606 1.00 87.69 97 SER A N 1
ATOM 742 C CA . SER A 1 97 ? -0.474 -0.347 -2.319 1.00 87.69 97 SER A CA 1
ATOM 743 C C . SER A 1 97 ? 0.286 -0.594 -3.612 1.00 87.69 97 SER A C 1
ATOM 745 O O . SER A 1 97 ? -0.158 -1.363 -4.460 1.00 87.69 97 SER A O 1
ATOM 747 N N . TRP A 1 98 ? 1.456 0.027 -3.719 1.00 82.19 98 TRP A N 1
ATOM 748 C CA . TRP A 1 98 ? 2.403 -0.196 -4.812 1.00 82.19 98 TRP A CA 1
ATOM 749 C C . TRP A 1 98 ? 3.573 -1.102 -4.409 1.00 82.19 98 TRP A C 1
ATOM 751 O O . TRP A 1 98 ? 4.438 -1.394 -5.227 1.00 82.19 98 TRP A O 1
ATOM 761 N N . ALA A 1 99 ? 3.656 -1.517 -3.137 1.00 83.56 99 ALA A N 1
ATOM 762 C CA . ALA A 1 99 ? 4.564 -2.592 -2.732 1.00 83.56 99 ALA A CA 1
ATOM 763 C C . ALA A 1 99 ? 3.873 -3.950 -2.852 1.00 83.56 99 ALA A C 1
ATOM 765 O O . ALA A 1 99 ? 2.674 -4.063 -2.600 1.00 83.56 99 ALA A O 1
ATOM 766 N N . GLY A 1 100 ? 4.667 -4.984 -3.126 1.00 84.31 100 GLY A N 1
ATOM 767 C CA . GLY A 1 100 ? 4.275 -6.342 -2.771 1.00 84.31 100 GLY A CA 1
ATOM 768 C C . GLY A 1 100 ? 4.149 -6.469 -1.250 1.00 84.31 100 GLY A C 1
ATOM 769 O O . GLY A 1 100 ? 5.001 -5.973 -0.513 1.00 84.31 100 GLY A O 1
ATOM 770 N N . HIS A 1 101 ? 3.076 -7.111 -0.796 1.00 91.44 101 HIS A N 1
ATOM 771 C CA . HIS A 1 101 ? 2.843 -7.469 0.602 1.00 91.44 101 HIS A CA 1
ATOM 772 C C . HIS A 1 101 ? 2.210 -8.854 0.659 1.00 91.44 101 HIS A C 1
ATOM 774 O O . HIS A 1 101 ? 1.402 -9.190 -0.209 1.00 91.44 101 HIS A O 1
ATOM 780 N N . ASP A 1 102 ? 2.475 -9.601 1.729 1.00 93.06 102 ASP A N 1
ATOM 781 C CA . ASP A 1 102 ? 1.880 -10.928 1.946 1.00 93.06 102 ASP A CA 1
ATOM 782 C C . ASP A 1 102 ? 0.346 -10.889 1.960 1.00 93.06 102 ASP A C 1
ATOM 784 O O . ASP A 1 102 ? -0.311 -11.845 1.559 1.00 93.06 102 ASP A O 1
ATOM 788 N N . ALA A 1 103 ? -0.241 -9.742 2.321 1.00 93.44 103 ALA A N 1
ATOM 789 C CA . ALA A 1 103 ? -1.677 -9.490 2.226 1.00 93.44 103 ALA A CA 1
ATOM 790 C C . ALA A 1 103 ? -2.258 -9.795 0.831 1.00 93.44 103 ALA A C 1
ATOM 792 O O . ALA A 1 103 ? -3.403 -10.223 0.728 1.00 93.44 103 ALA A O 1
ATOM 793 N N . LYS A 1 104 ? -1.482 -9.624 -0.248 1.00 90.62 104 LYS A N 1
ATOM 794 C CA . LYS A 1 104 ? -1.914 -9.983 -1.605 1.00 90.62 104 LYS A CA 1
ATOM 795 C C . LYS A 1 104 ? -2.068 -11.495 -1.776 1.00 90.62 104 LYS A C 1
ATOM 797 O O . LYS A 1 104 ? -3.023 -11.941 -2.401 1.00 90.62 104 LYS A O 1
ATOM 802 N N . VAL A 1 105 ? -1.153 -12.271 -1.199 1.00 91.56 105 VAL A N 1
ATOM 803 C CA . VAL A 1 105 ? -1.223 -13.738 -1.198 1.00 91.56 105 VAL A CA 1
ATOM 804 C C . VAL A 1 105 ? -2.406 -14.197 -0.345 1.00 91.56 105 VAL A C 1
ATOM 806 O O . VAL A 1 105 ? -3.210 -15.013 -0.789 1.00 91.56 105 VAL A O 1
ATOM 809 N N . LEU A 1 106 ? -2.567 -13.615 0.848 1.00 94.56 106 LEU A N 1
ATOM 810 C CA . LEU A 1 106 ? -3.669 -13.936 1.762 1.00 94.56 106 LEU A CA 1
ATOM 811 C C . LEU A 1 106 ? -5.046 -13.601 1.177 1.00 94.56 106 LEU A C 1
ATOM 813 O O . LEU A 1 106 ? -5.991 -14.363 1.366 1.00 94.56 106 LEU A O 1
ATOM 817 N N . ALA A 1 107 ? -5.153 -12.522 0.400 1.00 93.75 107 ALA A N 1
ATOM 818 C CA . ALA A 1 107 ? -6.390 -12.137 -0.274 1.00 93.75 107 ALA A CA 1
ATOM 819 C C . ALA A 1 107 ? -6.910 -13.197 -1.265 1.00 93.75 107 ALA A C 1
ATOM 821 O O . ALA A 1 107 ? -8.094 -13.185 -1.594 1.00 93.75 107 ALA A O 1
ATOM 822 N N . GLY A 1 108 ? -6.064 -14.131 -1.717 1.00 90.88 108 GLY A N 1
ATOM 823 C CA . GLY A 1 108 ? -6.490 -15.268 -2.538 1.00 90.88 108 GLY A CA 1
ATOM 824 C C . GLY A 1 108 ? -7.229 -16.367 -1.765 1.00 90.88 108 GLY A C 1
ATOM 825 O O . GLY A 1 108 ? -7.865 -17.214 -2.387 1.00 90.88 108 GLY A O 1
ATOM 826 N N . VAL A 1 109 ? -7.151 -16.372 -0.429 1.00 94.50 109 VAL A N 1
ATOM 827 C CA . VAL A 1 109 ? -7.699 -17.447 0.419 1.00 94.50 109 VAL A CA 1
ATOM 828 C C . VAL A 1 109 ? -8.582 -16.955 1.568 1.00 94.50 109 VAL A C 1
ATOM 830 O O . VAL A 1 109 ? -9.320 -17.754 2.139 1.00 94.50 109 VAL A O 1
ATOM 833 N N . ALA A 1 110 ? -8.537 -15.666 1.915 1.00 94.31 110 ALA A N 1
ATOM 834 C CA . ALA A 1 110 ? -9.341 -15.090 2.988 1.00 94.31 110 ALA A CA 1
ATOM 835 C C . ALA A 1 110 ? -9.643 -13.596 2.759 1.00 94.31 110 ALA A C 1
ATOM 837 O O . ALA A 1 110 ? -8.820 -12.887 2.164 1.00 94.31 110 ALA A O 1
ATOM 838 N N . PRO A 1 111 ? -10.773 -13.075 3.286 1.00 95.06 111 PRO A N 1
ATOM 839 C CA . PRO A 1 111 ? -11.023 -11.638 3.348 1.00 95.06 111 PRO A CA 1
ATOM 840 C C . PRO A 1 111 ? -9.843 -10.921 4.006 1.00 95.06 111 PRO A C 1
ATOM 842 O O . PRO A 1 111 ? -9.504 -11.178 5.158 1.00 95.06 111 PRO A O 1
ATOM 845 N N . THR A 1 112 ? -9.198 -10.033 3.256 1.00 96.19 112 THR A N 1
ATOM 846 C CA . THR A 1 112 ? -7.942 -9.399 3.667 1.00 96.19 112 THR A CA 1
ATOM 847 C C . THR A 1 112 ? -8.021 -7.895 3.456 1.00 96.19 112 THR A C 1
ATOM 849 O O . THR A 1 112 ? -8.585 -7.428 2.467 1.00 96.19 112 THR A O 1
ATOM 852 N N . GLY A 1 113 ? -7.431 -7.136 4.378 1.00 95.62 113 GLY A N 1
ATOM 853 C CA . GLY A 1 113 ? -7.303 -5.683 4.326 1.00 95.62 113 GLY A CA 1
ATOM 854 C C . GLY A 1 113 ? -5.926 -5.240 4.809 1.00 95.62 113 GLY A C 1
ATOM 855 O O . GLY A 1 113 ? -5.152 -6.032 5.341 1.00 95.62 113 GLY A O 1
ATOM 856 N N . MET A 1 114 ? -5.610 -3.964 4.607 1.00 97.00 114 MET A N 1
ATOM 857 C CA . MET A 1 114 ? -4.342 -3.371 5.020 1.00 97.00 114 MET A CA 1
ATOM 858 C C . MET A 1 114 ? -4.567 -2.007 5.665 1.00 97.00 114 MET A C 1
ATOM 860 O O . MET A 1 114 ? -5.464 -1.266 5.265 1.00 97.00 114 MET A O 1
ATOM 864 N N . ILE A 1 115 ? -3.699 -1.668 6.617 1.00 97.12 115 ILE A N 1
ATOM 865 C CA . ILE A 1 115 ? -3.613 -0.353 7.255 1.00 97.12 115 ILE A CA 1
ATOM 866 C C . ILE A 1 115 ? -2.222 0.202 6.961 1.00 97.12 115 ILE A C 1
ATOM 868 O O . ILE A 1 115 ? -1.222 -0.468 7.210 1.00 97.12 115 ILE A O 1
ATOM 872 N N . PHE A 1 116 ? -2.159 1.426 6.440 1.00 95.38 116 PHE A N 1
ATOM 873 C CA . PHE A 1 116 ? -0.907 2.159 6.275 1.00 95.38 116 PHE A CA 1
ATOM 874 C C . PHE A 1 116 ? -0.799 3.267 7.314 1.00 95.38 116 PHE A C 1
ATOM 876 O O . PHE A 1 116 ? -1.779 3.949 7.610 1.00 95.38 116 PHE A O 1
ATOM 883 N N . VAL A 1 117 ? 0.420 3.477 7.802 1.00 95.62 117 VAL A N 1
ATOM 884 C CA . VAL A 1 117 ? 0.807 4.647 8.593 1.00 95.62 117 VAL A CA 1
ATOM 885 C C . VAL A 1 117 ? 1.863 5.451 7.825 1.00 95.62 117 VAL A C 1
ATOM 887 O O . VAL A 1 117 ? 2.594 4.869 7.018 1.00 95.62 117 VAL A O 1
ATOM 890 N N . PRO A 1 118 ? 1.947 6.778 8.016 1.00 92.69 118 PRO A N 1
ATOM 891 C CA . PRO A 1 118 ? 2.937 7.601 7.330 1.00 92.69 118 PRO A CA 1
ATOM 892 C C . PRO A 1 118 ? 4.379 7.230 7.694 1.00 92.69 118 PRO A C 1
ATOM 894 O O . PRO A 1 118 ? 4.731 7.147 8.866 1.00 92.69 118 PRO A O 1
ATOM 897 N N . SER A 1 119 ? 5.246 7.119 6.688 1.00 91.75 119 SER A N 1
ATOM 898 C CA . SER A 1 119 ? 6.700 7.105 6.891 1.00 91.75 119 SER A CA 1
ATOM 899 C C . SER A 1 119 ? 7.268 8.510 6.696 1.00 91.75 119 SER A C 1
ATOM 901 O O . SER A 1 119 ? 6.916 9.215 5.743 1.00 91.75 119 SER A O 1
ATOM 903 N N . VAL A 1 120 ? 8.184 8.926 7.568 1.00 90.81 120 VAL A N 1
ATOM 904 C CA . VAL A 1 120 ? 8.855 10.228 7.513 1.00 90.81 120 VAL A CA 1
ATOM 905 C C . VAL A 1 120 ? 9.528 10.391 6.149 1.00 90.81 120 VAL A C 1
ATOM 907 O O . VAL A 1 120 ? 10.352 9.578 5.732 1.00 90.81 120 VAL A O 1
ATOM 910 N N . LYS A 1 121 ? 9.147 11.451 5.421 1.00 86.94 121 LYS A N 1
ATOM 911 C CA . LYS A 1 121 ? 9.608 11.752 4.048 1.00 86.94 121 LYS A CA 1
ATOM 912 C C . LYS A 1 121 ? 9.311 10.650 3.009 1.00 86.94 121 LYS A C 1
ATOM 914 O O . LYS A 1 121 ? 9.835 10.728 1.901 1.00 86.94 121 LYS A O 1
ATOM 919 N N . GLY A 1 122 ? 8.486 9.650 3.332 1.00 86.81 122 GLY A N 1
ATOM 920 C CA . GLY A 1 122 ? 8.199 8.517 2.445 1.00 86.81 122 GLY A CA 1
ATOM 921 C C . GLY A 1 122 ? 9.434 7.672 2.106 1.00 86.81 122 GLY A C 1
ATOM 922 O O . GLY A 1 122 ? 9.510 7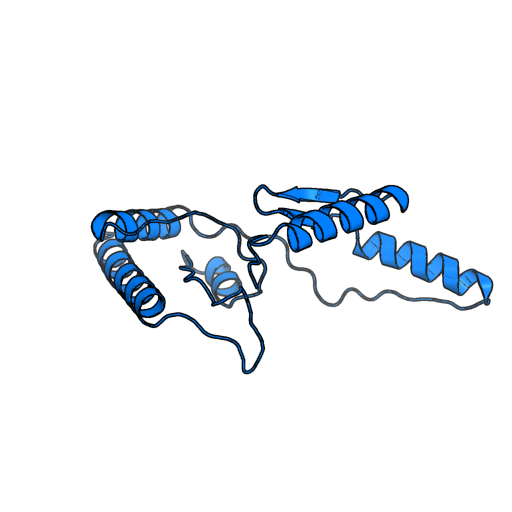.114 1.010 1.00 86.81 122 GLY A O 1
ATOM 923 N N . ILE A 1 123 ? 10.427 7.642 3.001 1.00 86.94 123 ILE A N 1
ATOM 924 C CA . ILE A 1 123 ? 11.629 6.815 2.860 1.00 86.94 123 ILE A CA 1
ATOM 925 C C . ILE A 1 123 ? 11.294 5.395 3.311 1.00 86.94 123 ILE A C 1
ATOM 927 O O . ILE A 1 123 ? 10.703 5.216 4.370 1.00 86.94 123 ILE A O 1
ATOM 931 N N . SER A 1 124 ? 11.700 4.404 2.517 1.00 87.31 124 SER A N 1
ATOM 932 C CA . SER A 1 124 ? 11.639 2.990 2.880 1.00 87.31 124 SER A CA 1
ATOM 933 C C . SER A 1 124 ? 12.815 2.218 2.263 1.00 87.31 124 SER A C 1
ATOM 935 O O . SER A 1 124 ? 13.476 2.754 1.369 1.00 87.31 124 SER A O 1
ATOM 937 N N . HIS A 1 125 ? 13.105 1.002 2.741 1.00 88.81 125 HIS A N 1
ATOM 938 C CA . HIS A 1 125 ? 14.275 0.190 2.355 1.00 88.81 125 HIS A CA 1
ATOM 939 C C . HIS A 1 125 ? 15.606 0.924 2.574 1.00 88.81 125 HIS A C 1
ATOM 941 O O . HIS A 1 125 ? 16.544 0.835 1.781 1.00 88.81 125 HIS A O 1
ATOM 947 N N . SER A 1 126 ? 15.679 1.694 3.655 1.00 92.81 126 SER A N 1
ATOM 948 C CA . SER A 1 126 ? 16.838 2.506 4.006 1.00 92.81 126 SER A CA 1
ATOM 949 C C . SER A 1 126 ? 17.011 2.522 5.521 1.00 92.81 126 SER A C 1
ATOM 951 O O . SER A 1 126 ? 16.008 2.546 6.228 1.00 92.81 126 SER A O 1
ATOM 953 N N . PRO A 1 127 ? 18.245 2.608 6.048 1.00 94.00 127 PRO A N 1
ATOM 954 C CA . PRO A 1 127 ? 18.474 2.854 7.474 1.00 94.00 127 PRO A CA 1
ATOM 955 C C . PRO A 1 127 ? 17.836 4.153 7.998 1.00 94.00 127 PRO A C 1
ATOM 957 O O . PRO A 1 127 ? 17.709 4.331 9.203 1.00 94.00 127 PRO A O 1
ATOM 960 N N . LEU A 1 128 ? 17.459 5.069 7.099 1.00 92.75 128 LEU A N 1
ATOM 961 C CA . LEU A 1 128 ? 16.741 6.307 7.418 1.00 92.75 128 LEU A CA 1
ATOM 962 C C . LEU A 1 128 ? 15.211 6.138 7.418 1.00 92.75 128 LEU A C 1
ATOM 964 O O . LEU A 1 128 ? 14.493 7.125 7.575 1.00 92.75 128 LEU A O 1
ATOM 968 N N . GLU A 1 129 ? 14.705 4.925 7.177 1.00 92.69 129 GLU A N 1
ATOM 969 C CA . GLU A 1 129 ? 13.283 4.610 7.290 1.00 92.69 129 GLU A CA 1
ATOM 970 C C . GLU A 1 129 ? 12.821 4.846 8.730 1.00 92.69 129 GLU A C 1
ATOM 972 O O . GLU A 1 129 ? 13.393 4.329 9.689 1.00 92.69 129 GLU A O 1
ATOM 977 N N . GLN A 1 130 ? 11.780 5.660 8.878 1.00 96.06 130 GLN A N 1
ATOM 978 C CA . GLN A 1 130 ? 11.245 6.031 10.176 1.00 96.06 130 GLN A CA 1
ATOM 979 C C . GLN A 1 130 ? 9.748 6.294 10.063 1.00 96.06 130 GLN A C 1
ATOM 981 O O . GLN A 1 130 ? 9.283 6.906 9.103 1.00 96.06 130 GLN A O 1
ATOM 986 N N . THR A 1 131 ? 9.010 5.889 11.088 1.00 96.00 131 THR A N 1
ATOM 987 C CA . THR A 1 131 ? 7.610 6.254 11.321 1.00 96.00 131 THR A CA 1
ATOM 988 C C . THR A 1 131 ? 7.542 6.963 12.671 1.00 96.00 131 THR A C 1
ATOM 990 O O . THR A 1 131 ? 8.238 6.555 13.604 1.00 96.00 131 THR A O 1
ATOM 993 N N . ALA A 1 132 ? 6.764 8.043 12.780 1.00 96.19 132 ALA A N 1
ATOM 994 C CA . ALA A 1 132 ? 6.574 8.724 14.061 1.00 96.19 132 ALA A CA 1
ATOM 995 C C . ALA A 1 132 ? 5.873 7.783 15.053 1.00 96.19 132 ALA A C 1
ATOM 997 O O . ALA A 1 132 ? 4.969 7.037 14.670 1.00 96.19 132 ALA A O 1
ATOM 998 N N . TRP A 1 133 ? 6.274 7.809 16.325 1.00 97.31 133 TRP A N 1
ATOM 999 C CA . TRP A 1 133 ? 5.715 6.906 17.336 1.00 97.31 133 TRP A CA 1
ATOM 1000 C C . TRP A 1 133 ? 4.205 7.077 17.491 1.00 97.31 133 TRP A C 1
ATOM 1002 O O . TRP A 1 133 ? 3.484 6.094 17.642 1.00 97.31 133 TRP A O 1
ATOM 1012 N N . GLU A 1 134 ? 3.721 8.310 17.385 1.00 97.19 134 GLU A N 1
ATOM 1013 C CA . GLU A 1 134 ? 2.305 8.649 17.446 1.00 97.19 134 GLU A CA 1
ATOM 1014 C C . GLU A 1 134 ? 1.531 8.009 16.290 1.00 97.19 134 GLU A C 1
ATOM 1016 O O . GLU A 1 134 ? 0.443 7.476 16.493 1.00 97.19 134 GLU A O 1
ATOM 1021 N N . ASP A 1 135 ? 2.100 8.008 15.086 1.00 96.88 135 ASP A N 1
ATOM 1022 C CA . ASP A 1 135 ? 1.468 7.415 13.910 1.00 96.88 135 ASP A CA 1
ATOM 1023 C C . ASP A 1 135 ? 1.483 5.885 13.970 1.00 96.88 135 ASP A C 1
ATOM 1025 O O . ASP A 1 135 ? 0.473 5.250 13.662 1.00 96.88 135 ASP A O 1
ATOM 1029 N N . ALA A 1 136 ? 2.577 5.285 14.449 1.00 97.12 136 ALA A N 1
ATOM 1030 C CA . ALA A 1 136 ? 2.642 3.847 14.707 1.00 97.12 136 ALA A CA 1
ATOM 1031 C C . ALA A 1 136 ? 1.607 3.416 15.762 1.00 97.12 136 ALA A C 1
ATOM 1033 O O . ALA A 1 136 ? 0.884 2.437 15.562 1.00 97.12 136 ALA A O 1
ATOM 1034 N N . ALA A 1 137 ? 1.483 4.175 16.856 1.00 98.06 137 ALA A N 1
ATOM 1035 C CA . ALA A 1 137 ? 0.499 3.922 17.903 1.00 98.06 137 ALA A CA 1
ATOM 1036 C C . ALA A 1 137 ? -0.939 4.051 17.378 1.00 98.06 137 ALA A C 1
ATOM 1038 O O . ALA A 1 137 ? -1.767 3.183 17.650 1.00 98.06 137 ALA A O 1
ATOM 1039 N N . ARG A 1 138 ? -1.235 5.082 16.575 1.00 97.88 138 ARG A N 1
ATOM 1040 C CA . ARG A 1 138 ? -2.540 5.233 15.907 1.00 97.88 138 ARG A CA 1
ATOM 1041 C C . ARG A 1 138 ? -2.842 4.053 14.991 1.00 97.88 138 ARG A C 1
ATOM 1043 O O . ARG A 1 138 ? -3.937 3.507 15.061 1.00 97.88 138 ARG A O 1
ATOM 1050 N N . GLY A 1 139 ? -1.874 3.618 14.182 1.00 97.75 139 GLY A N 1
ATOM 1051 C CA . GLY A 1 139 ? -2.024 2.441 13.324 1.00 97.75 139 GLY A CA 1
ATOM 1052 C C . GLY A 1 139 ? -2.365 1.180 14.115 1.00 97.75 139 GLY A C 1
ATOM 1053 O O . GLY A 1 139 ? -3.294 0.459 13.755 1.00 97.75 139 GLY A O 1
ATOM 1054 N N . ALA A 1 140 ? -1.675 0.951 15.234 1.00 98.25 140 ALA A N 1
ATOM 1055 C CA . ALA A 1 140 ? -1.954 -0.174 16.123 1.00 98.25 140 ALA A CA 1
ATOM 1056 C C . ALA A 1 140 ? -3.343 -0.080 16.784 1.00 98.25 140 ALA A C 1
ATOM 1058 O O . ALA A 1 140 ? -4.041 -1.087 16.894 1.00 98.25 140 ALA A O 1
ATOM 1059 N N . GLN A 1 141 ? -3.780 1.118 17.183 1.00 98.44 141 GLN A N 1
ATOM 1060 C CA . GLN A 1 141 ? -5.125 1.338 17.729 1.00 98.44 141 GLN A CA 1
ATOM 1061 C C . GLN A 1 141 ? -6.215 1.052 16.690 1.00 98.44 141 GLN A C 1
ATOM 1063 O O . GLN A 1 141 ? -7.194 0.377 17.008 1.00 98.44 141 GLN A O 1
ATOM 1068 N N . VAL A 1 142 ? -6.032 1.520 15.449 1.00 98.31 142 VAL A N 1
ATOM 1069 C CA . VAL A 1 142 ? -6.955 1.237 14.338 1.00 98.31 142 VAL A CA 1
ATOM 1070 C C . VAL A 1 142 ? -6.999 -0.259 14.051 1.00 98.31 142 VAL A C 1
ATOM 1072 O O . VAL A 1 142 ? -8.087 -0.802 13.900 1.00 98.31 142 VAL A O 1
ATOM 1075 N N . LEU A 1 143 ? -5.848 -0.939 14.030 1.00 98.12 143 LEU A N 1
ATOM 1076 C CA . LEU A 1 143 ? -5.790 -2.391 13.863 1.00 98.12 143 LEU A CA 1
ATOM 1077 C C . LEU A 1 143 ? -6.590 -3.108 14.954 1.00 98.12 143 LEU A C 1
ATOM 1079 O O . LEU A 1 143 ? -7.421 -3.953 14.639 1.00 98.12 143 LEU A O 1
ATOM 1083 N N . CYS A 1 144 ? -6.373 -2.745 16.218 1.00 98.19 144 CYS A N 1
ATOM 1084 C CA . CYS A 1 144 ? -7.083 -3.336 17.349 1.00 98.19 144 CYS A CA 1
ATOM 1085 C C . CYS A 1 144 ? -8.604 -3.156 17.215 1.00 98.19 144 CYS A C 1
ATOM 1087 O O . CYS A 1 144 ? -9.344 -4.137 17.239 1.00 98.19 144 CYS A O 1
ATOM 1089 N N . ARG A 1 145 ? -9.073 -1.924 16.965 1.00 97.81 145 ARG A N 1
ATOM 1090 C CA . ARG A 1 145 ? -10.506 -1.655 16.770 1.00 97.81 145 ARG A CA 1
ATOM 1091 C C . ARG A 1 145 ? -11.083 -2.357 15.545 1.00 97.81 145 ARG A C 1
ATOM 1093 O O . ARG A 1 145 ? -12.199 -2.856 15.612 1.00 97.81 145 ARG A O 1
ATOM 1100 N N . ALA A 1 146 ? -10.345 -2.435 14.441 1.00 96.94 146 ALA A N 1
ATOM 1101 C CA . ALA A 1 146 ? -10.801 -3.153 13.255 1.00 96.94 146 ALA A CA 1
ATOM 1102 C C . ALA A 1 146 ? -10.971 -4.652 13.542 1.00 96.94 146 ALA A C 1
ATOM 1104 O O . ALA A 1 146 ? -11.969 -5.234 13.130 1.00 96.94 146 ALA A O 1
ATOM 1105 N N . LEU A 1 147 ? -10.043 -5.264 14.284 1.00 96.25 147 LEU A N 1
ATOM 1106 C CA . LEU A 1 147 ? -10.141 -6.669 14.678 1.00 96.25 147 LEU A CA 1
ATOM 1107 C C . LEU A 1 147 ? -11.351 -6.934 15.577 1.00 96.25 147 LEU A C 1
ATOM 1109 O O . LEU A 1 147 ? -12.067 -7.892 15.328 1.00 96.25 147 LEU A O 1
ATOM 1113 N N . GLU A 1 148 ? -11.636 -6.078 16.560 1.00 95.94 148 GLU A N 1
ATOM 1114 C CA . GLU A 1 148 ? -12.838 -6.221 17.398 1.00 95.94 148 GLU A CA 1
ATOM 1115 C C . GLU A 1 148 ? -14.133 -6.142 16.576 1.00 95.94 148 GLU A C 1
ATOM 1117 O O . GLU A 1 148 ? -15.073 -6.903 16.802 1.00 95.94 148 GLU A O 1
ATOM 1122 N N . ARG A 1 149 ? -14.182 -5.234 15.594 1.00 94.56 149 ARG A N 1
ATOM 1123 C CA . ARG A 1 149 ? -15.333 -5.090 14.691 1.00 94.56 149 ARG A CA 1
ATOM 1124 C C . ARG A 1 149 ? -15.498 -6.307 13.783 1.00 94.56 149 ARG A C 1
ATOM 1126 O O . ARG A 1 149 ? -16.618 -6.763 13.565 1.00 94.56 149 ARG A O 1
ATOM 1133 N N . LEU A 1 150 ? -14.385 -6.848 13.290 1.00 94.12 150 LEU A N 1
ATOM 1134 C CA . LEU A 1 150 ? -14.350 -8.062 12.475 1.00 94.12 150 LEU A CA 1
ATOM 1135 C C . LEU A 1 150 ? -14.623 -9.335 13.286 1.00 94.12 150 LEU A C 1
ATOM 1137 O O . LEU A 1 150 ? -15.119 -10.295 12.717 1.00 94.12 150 LEU A O 1
ATOM 1141 N N . ASP A 1 151 ? -14.328 -9.367 14.584 1.00 93.00 151 ASP A N 1
ATOM 1142 C CA . ASP A 1 151 ? -14.645 -10.501 15.465 1.00 93.00 151 ASP A CA 1
ATOM 1143 C C . ASP A 1 151 ? -16.126 -10.500 15.871 1.00 93.00 151 ASP A C 1
ATOM 1145 O O . ASP A 1 151 ? -16.797 -11.532 15.872 1.00 93.00 151 ASP A O 1
ATOM 1149 N N . ALA A 1 152 ? -16.691 -9.311 16.111 1.00 86.81 152 ALA A N 1
ATOM 1150 C CA . ALA A 1 152 ? -18.127 -9.135 16.324 1.00 86.81 152 ALA A CA 1
ATOM 1151 C C . ALA A 1 152 ? -18.967 -9.478 15.078 1.00 86.81 152 ALA A C 1
ATOM 1153 O O . ALA A 1 152 ? -20.198 -9.592 15.160 1.00 86.81 152 ALA A O 1
ATOM 1154 N N . TRP A 1 153 ? -18.320 -9.657 13.927 1.00 78.62 153 TRP A N 1
ATOM 1155 C CA . TRP A 1 153 ? -18.965 -10.119 12.716 1.00 78.62 153 TRP A CA 1
ATOM 1156 C C . TRP A 1 153 ? -19.388 -11.583 12.863 1.00 78.62 153 TRP A C 1
ATOM 1158 O O . TRP A 1 153 ? -18.609 -12.527 12.746 1.00 78.62 153 TRP A O 1
ATOM 1168 N N . LYS A 1 154 ? -20.688 -11.785 13.064 1.00 59.91 154 LYS A N 1
ATOM 1169 C CA . LYS A 1 154 ? -21.303 -13.097 12.885 1.00 59.91 154 LYS A CA 1
ATOM 1170 C C . LYS A 1 154 ? -21.451 -13.329 11.387 1.00 59.91 154 LYS A C 1
ATOM 1172 O O . LYS A 1 154 ? -22.278 -12.675 10.753 1.00 59.91 154 LYS A O 1
ATOM 1177 N N . GLY A 1 155 ? -20.598 -14.199 10.845 1.00 57.16 155 GLY A N 1
ATOM 1178 C CA . GLY A 1 155 ? -20.574 -14.577 9.433 1.00 57.16 155 GLY A CA 1
ATOM 1179 C C . GLY A 1 155 ? -21.979 -14.787 8.864 1.00 57.16 155 GLY A C 1
ATOM 1180 O O . GLY A 1 155 ? -22.808 -15.455 9.482 1.00 57.16 155 GLY A O 1
ATOM 1181 N N . GLY A 1 156 ? -22.235 -14.162 7.715 1.00 48.12 156 GLY A N 1
ATOM 1182 C CA . GLY A 1 156 ? -23.390 -14.458 6.869 1.00 48.12 156 GLY A CA 1
ATOM 1183 C C . GLY A 1 156 ? -23.059 -15.584 5.908 1.00 48.12 156 GLY A C 1
ATOM 1184 O O . GLY A 1 156 ? -21.913 -15.569 5.400 1.00 48.12 156 GLY A O 1
#

pLDDT: mean 86.91, std 11.31, range [43.59, 98.44]